Protein AF-A0A933FX70-F1 (afdb_monomer_lite)

Secondary structure (DSSP, 8-state):
-PPP-----------S-TTSSHHHHHHHHHHHHHHH-
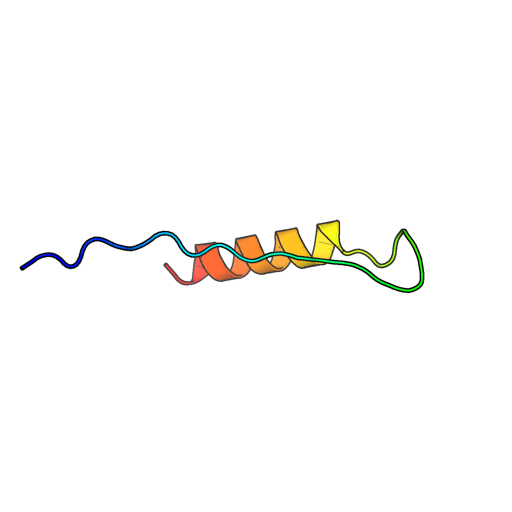
Structure (mmCIF, N/CA/C/O backbone):
data_AF-A0A933FX70-F1
#
_entry.id   AF-A0A933FX70-F1
#
loop_
_atom_site.group_PDB
_atom_site.id
_atom_site.type_symbol
_atom_site.label_atom_id
_atom_site.label_alt_id
_atom_site.label_comp_id
_atom_site.label_asym_id
_atom_site.label_entity_id
_atom_site.label_seq_id
_atom_site.pdbx_PDB_ins_code
_atom_site.Cartn_x
_atom_site.Cartn_y
_atom_site.Cartn_z
_atom_site.occupancy
_atom_site.B_iso_or_equiv
_atom_site.auth_seq_id
_atom_site.auth_comp_id
_atom_site.auth_asym_id
_atom_site.auth_atom_id
_atom_site.pdbx_PDB_model_num
ATOM 1 N N . MET A 1 1 ? -25.230 4.163 22.615 1.00 60.25 1 MET A N 1
ATOM 2 C CA . MET A 1 1 ? -24.815 3.039 21.736 1.00 60.25 1 MET A CA 1
ATOM 3 C C . MET A 1 1 ? -23.435 3.321 21.145 1.00 60.25 1 MET A C 1
ATOM 5 O O . MET A 1 1 ? -23.309 4.264 20.374 1.00 60.25 1 MET A O 1
ATOM 9 N N . LYS A 1 2 ? -22.393 2.544 21.481 1.00 61.78 2 LYS A N 1
ATOM 10 C CA . LYS A 1 2 ? -21.103 2.610 20.761 1.00 61.78 2 LYS A CA 1
ATOM 11 C C . LYS A 1 2 ? -21.285 1.959 19.384 1.00 61.78 2 LYS A C 1
ATOM 13 O O . LYS A 1 2 ? -21.559 0.763 19.320 1.00 61.78 2 LYS A O 1
ATOM 18 N N . ARG A 1 3 ? -21.134 2.711 18.284 1.00 76.81 3 ARG A N 1
ATOM 19 C CA . ARG A 1 3 ? -21.011 2.103 16.946 1.00 76.81 3 ARG A CA 1
ATOM 20 C C . ARG A 1 3 ? -19.751 1.235 16.944 1.00 76.81 3 ARG A C 1
ATOM 22 O O . ARG A 1 3 ? -18.662 1.745 17.198 1.00 76.81 3 ARG A O 1
ATOM 29 N N . ARG A 1 4 ? -19.886 -0.067 16.674 1.00 76.75 4 ARG A N 1
ATOM 30 C CA . ARG A 1 4 ? -18.724 -0.920 16.384 1.00 76.75 4 ARG A CA 1
ATOM 31 C C . ARG A 1 4 ? -18.054 -0.357 15.127 1.00 76.75 4 ARG A C 1
ATOM 33 O O . ARG A 1 4 ? -18.716 -0.223 14.099 1.00 76.75 4 ARG A O 1
ATOM 40 N N . ARG A 1 5 ? -16.774 0.024 15.210 1.00 79.75 5 ARG A N 1
ATOM 41 C CA . ARG A 1 5 ? -15.997 0.424 14.026 1.00 79.75 5 ARG A CA 1
ATOM 42 C C . ARG A 1 5 ? -15.840 -0.818 13.145 1.00 79.75 5 ARG A C 1
ATOM 44 O O . ARG A 1 5 ? -15.137 -1.749 13.520 1.00 79.75 5 ARG A O 1
ATOM 51 N N . GLN A 1 6 ? -16.540 -0.847 12.014 1.00 91.62 6 GLN A N 1
ATOM 52 C CA . GLN A 1 6 ? -16.331 -1.861 10.983 1.00 91.62 6 GLN A CA 1
ATOM 53 C C . GLN A 1 6 ? -14.959 -1.653 10.343 1.00 91.62 6 GLN A C 1
ATOM 55 O O . GLN A 1 6 ? -14.607 -0.528 9.978 1.00 91.62 6 GLN A O 1
ATOM 60 N N . VAL A 1 7 ? -14.203 -2.740 10.200 1.00 92.25 7 VAL A N 1
ATOM 61 C CA . VAL A 1 7 ? -12.946 -2.732 9.449 1.00 92.25 7 VAL A CA 1
ATOM 62 C C . VAL A 1 7 ? -13.267 -2.520 7.972 1.00 92.25 7 VAL A C 1
ATOM 64 O O . VAL A 1 7 ? -14.151 -3.175 7.423 1.00 92.25 7 VAL A O 1
ATOM 67 N N . LYS A 1 8 ? -12.554 -1.588 7.340 1.00 92.06 8 LYS A N 1
ATOM 68 C CA . LYS A 1 8 ? -12.654 -1.311 5.906 1.00 92.06 8 LYS A CA 1
ATOM 69 C C . LYS A 1 8 ? -11.391 -1.822 5.226 1.00 92.06 8 LYS A C 1
ATOM 71 O O . LYS A 1 8 ? -10.293 -1.488 5.662 1.00 92.06 8 LYS A O 1
ATOM 76 N N . TYR A 1 9 ? -11.556 -2.608 4.170 1.00 94.44 9 TYR A N 1
ATOM 77 C CA . TYR A 1 9 ? -10.452 -3.140 3.376 1.00 94.44 9 TYR A CA 1
ATOM 78 C C . TYR A 1 9 ? -10.294 -2.318 2.099 1.00 94.44 9 TYR A C 1
ATOM 80 O O . TYR A 1 9 ? -11.284 -1.962 1.462 1.00 94.44 9 TYR A O 1
ATOM 88 N N . ILE A 1 10 ? -9.049 -2.013 1.737 1.00 93.88 10 ILE A N 1
ATOM 89 C CA . ILE A 1 10 ? -8.700 -1.296 0.508 1.00 93.88 10 ILE A CA 1
ATOM 90 C C . ILE A 1 10 ? -7.778 -2.210 -0.293 1.00 93.88 10 ILE A C 1
ATOM 92 O O . ILE A 1 10 ? -6.694 -2.558 0.172 1.00 93.88 10 ILE A O 1
ATOM 96 N N . PHE A 1 11 ? -8.212 -2.602 -1.489 1.00 94.12 11 PHE A N 1
ATOM 97 C CA . PHE A 1 11 ? -7.419 -3.425 -2.397 1.00 94.12 11 PHE A CA 1
ATOM 98 C C . PHE A 1 11 ? -6.649 -2.525 -3.358 1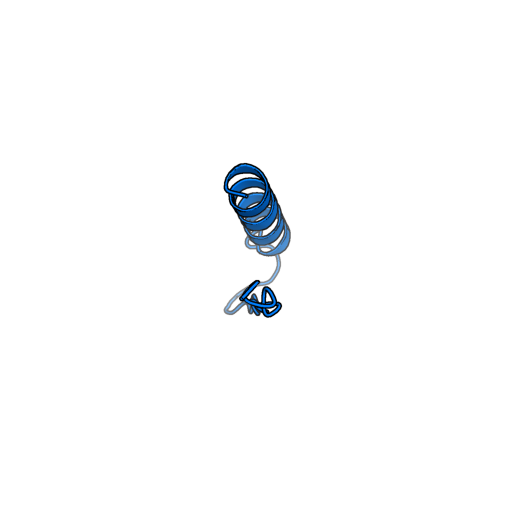.00 94.12 11 PHE A C 1
ATOM 100 O O . PHE A 1 11 ? -7.242 -1.735 -4.089 1.00 94.12 11 PHE A O 1
ATOM 107 N N . VAL A 1 12 ? -5.323 -2.650 -3.357 1.00 91.44 12 VAL A N 1
ATOM 108 C CA . VAL A 1 12 ? -4.444 -1.925 -4.278 1.00 91.44 12 VAL A CA 1
ATOM 109 C C . VAL A 1 12 ? -4.000 -2.896 -5.364 1.00 91.44 12 VAL A C 1
ATOM 111 O O . VAL A 1 12 ? -3.190 -3.787 -5.117 1.00 91.44 12 VAL A O 1
ATOM 114 N N . THR A 1 13 ? -4.543 -2.737 -6.568 1.00 91.62 13 THR A N 1
ATOM 115 C CA . THR A 1 13 ? -4.131 -3.486 -7.761 1.00 91.62 13 THR A CA 1
ATOM 116 C C . THR A 1 13 ? -3.164 -2.657 -8.607 1.00 91.62 13 THR A C 1
ATOM 118 O O . THR A 1 13 ? -2.929 -1.474 -8.357 1.00 91.62 13 THR A O 1
ATOM 121 N N . GLY A 1 14 ? -2.541 -3.285 -9.602 1.00 88.12 14 GLY A N 1
ATOM 122 C CA . GLY A 1 14 ? -1.576 -2.629 -10.473 1.00 88.12 14 GLY A CA 1
ATOM 123 C C . GLY A 1 14 ? -1.621 -3.140 -11.893 1.00 88.12 14 GLY A C 1
ATOM 124 O O . GLY A 1 14 ? -1.494 -4.343 -12.080 1.00 88.12 14 GLY A O 1
ATOM 125 N N . GLY A 1 15 ? -1.720 -2.236 -12.868 1.00 84.69 15 GLY A N 1
ATOM 126 C CA . GLY A 1 15 ? -1.690 -2.568 -14.294 1.00 84.69 15 GLY A CA 1
ATOM 127 C C . GLY A 1 15 ? -0.448 -2.046 -15.022 1.00 84.69 15 GLY A C 1
ATOM 128 O O . GLY A 1 15 ? 0.295 -1.217 -14.496 1.00 84.69 15 GLY A O 1
ATOM 129 N N . VAL A 1 16 ? -0.280 -2.516 -16.260 1.00 82.81 16 VAL A N 1
ATOM 130 C CA . VAL A 1 16 ? 0.742 -2.127 -17.252 1.00 82.81 16 VAL A CA 1
ATOM 131 C C . VAL A 1 16 ? 2.158 -2.623 -16.949 1.00 82.81 16 VAL A C 1
ATOM 133 O O . VAL A 1 16 ? 2.666 -3.461 -17.685 1.00 82.81 16 VAL A O 1
ATOM 136 N N . VAL A 1 17 ? 2.803 -2.150 -15.880 1.00 78.25 17 VAL A N 1
ATOM 137 C CA . VAL A 1 17 ? 4.199 -2.513 -15.580 1.00 78.25 17 VAL A CA 1
ATOM 138 C C . VAL A 1 17 ? 4.424 -2.732 -14.084 1.00 78.25 17 VAL A C 1
ATOM 140 O O . VAL A 1 17 ? 3.832 -2.078 -13.211 1.00 78.25 17 VAL A O 1
ATOM 143 N N . SER A 1 18 ? 5.298 -3.683 -13.760 1.00 75.62 18 SER A N 1
ATOM 144 C CA . SER A 1 18 ? 5.872 -3.822 -12.421 1.00 75.62 18 SER A CA 1
ATOM 145 C C . SER A 1 18 ? 6.802 -2.637 -12.106 1.00 75.62 18 SER A C 1
ATOM 147 O O . SER A 1 18 ? 7.322 -1.998 -13.011 1.00 75.62 18 SER A O 1
ATOM 149 N N . SER A 1 19 ? 6.985 -2.323 -10.816 1.00 78.88 19 SER A N 1
ATOM 150 C CA . SER A 1 19 ? 7.881 -1.257 -10.306 1.00 78.88 19 SER A CA 1
ATOM 151 C C . SER A 1 19 ? 7.408 0.208 -10.374 1.00 78.88 19 SER A C 1
ATOM 153 O O . SER A 1 19 ? 8.164 1.097 -10.008 1.00 78.88 19 SER A O 1
ATOM 155 N N . LEU A 1 20 ? 6.132 0.486 -10.673 1.00 79.62 20 LEU A N 1
ATOM 156 C CA . LEU A 1 20 ? 5.534 1.842 -10.597 1.00 79.62 20 LEU A CA 1
ATOM 157 C C . LEU A 1 20 ? 5.392 2.431 -9.173 1.00 79.62 20 LEU A C 1
ATOM 159 O O . LEU A 1 20 ? 4.712 3.430 -8.973 1.00 79.62 20 LEU A O 1
ATOM 163 N N . GLY A 1 21 ? 5.968 1.793 -8.154 1.00 87.44 21 GLY A N 1
ATOM 164 C CA . GLY A 1 21 ? 5.881 2.295 -6.780 1.00 87.44 21 GLY A CA 1
ATOM 165 C C . GLY A 1 21 ? 4.575 1.972 -6.047 1.00 87.44 21 GLY A C 1
ATOM 166 O O . GLY A 1 21 ? 4.313 2.569 -5.012 1.00 87.44 21 GLY A O 1
ATOM 167 N N . LYS A 1 22 ? 3.786 0.984 -6.497 1.00 91.94 22 LYS A N 1
ATOM 168 C CA . LYS A 1 22 ? 2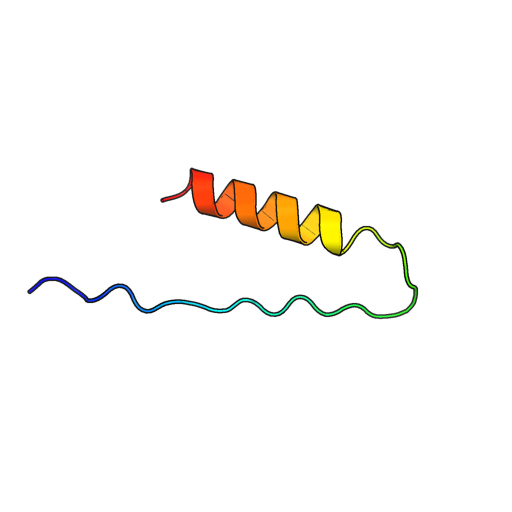.530 0.555 -5.835 1.00 91.94 22 LYS A CA 1
ATOM 169 C C . LYS A 1 22 ? 2.681 0.295 -4.332 1.00 91.94 22 LYS A C 1
ATOM 171 O O . LYS A 1 22 ? 1.823 0.692 -3.550 1.00 91.94 22 LYS A O 1
ATOM 176 N N . GLY A 1 23 ? 3.794 -0.325 -3.932 1.00 91.25 23 GLY A N 1
ATOM 177 C CA . GLY A 1 23 ? 4.128 -0.542 -2.522 1.00 91.25 23 GLY A CA 1
ATOM 178 C C . GLY A 1 23 ? 4.320 0.774 -1.767 1.00 91.25 23 GLY A C 1
ATOM 179 O O . GLY A 1 23 ? 3.683 0.983 -0.738 1.00 91.25 23 GLY A O 1
ATOM 180 N N . ILE A 1 24 ? 5.110 1.696 -2.325 1.00 93.69 24 ILE A N 1
ATOM 181 C CA . ILE A 1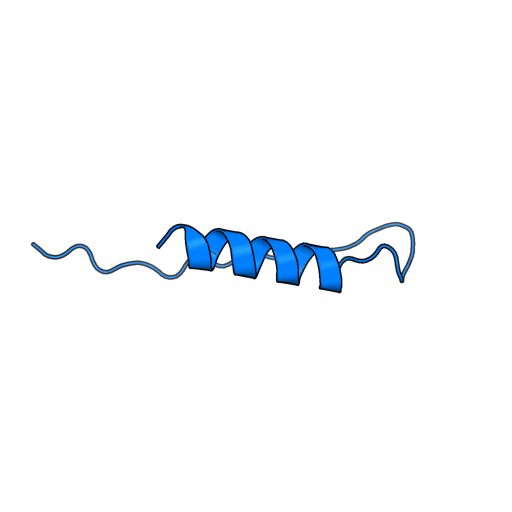 24 ? 5.369 3.021 -1.744 1.00 93.69 24 ILE A CA 1
ATOM 182 C C . ILE A 1 24 ? 4.060 3.807 -1.621 1.00 93.69 24 ILE A C 1
ATOM 184 O O . ILE A 1 24 ? 3.737 4.289 -0.541 1.00 93.69 24 ILE A O 1
ATOM 188 N N . THR A 1 25 ? 3.253 3.854 -2.683 1.00 93.31 25 THR A N 1
ATOM 189 C CA . THR A 1 25 ? 1.948 4.526 -2.670 1.00 93.31 25 THR A CA 1
ATOM 190 C C . THR A 1 25 ? 1.020 3.938 -1.606 1.00 93.31 25 THR A C 1
ATOM 192 O O . THR A 1 25 ? 0.417 4.691 -0.841 1.00 93.31 25 THR A O 1
ATOM 195 N N . SER A 1 26 ? 0.932 2.607 -1.495 1.00 94.56 26 SER A N 1
ATOM 196 C CA . SER A 1 26 ? 0.107 1.955 -0.469 1.00 94.56 26 SER A CA 1
ATOM 197 C C . SER A 1 26 ? 0.586 2.257 0.958 1.00 94.56 26 SER A C 1
ATOM 199 O O . SER A 1 26 ? -0.236 2.517 1.838 1.00 94.56 26 SER A O 1
ATOM 201 N N . ALA A 1 27 ? 1.903 2.316 1.179 1.00 95.38 27 ALA A N 1
ATOM 202 C CA . ALA A 1 27 ?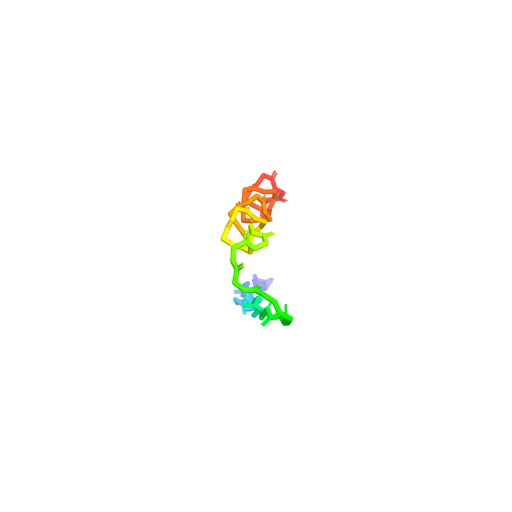 2.495 2.654 2.469 1.00 95.38 27 ALA A CA 1
ATOM 203 C C . ALA A 1 27 ? 2.225 4.118 2.853 1.00 95.38 27 ALA A C 1
ATOM 205 O O . ALA A 1 27 ? 1.830 4.397 3.986 1.00 95.38 27 ALA A O 1
ATOM 206 N N . SER A 1 28 ? 2.359 5.049 1.905 1.00 96.75 28 SER A N 1
ATOM 207 C CA . SER A 1 28 ? 2.031 6.464 2.112 1.00 96.75 28 SER A CA 1
ATOM 208 C C . SER A 1 28 ? 0.547 6.673 2.428 1.00 96.75 28 SER A C 1
ATOM 210 O O . SER A 1 28 ? 0.222 7.433 3.339 1.00 96.75 28 SER A O 1
ATOM 212 N N . ILE A 1 29 ? -0.363 5.968 1.743 1.00 95.44 29 ILE A N 1
ATOM 213 C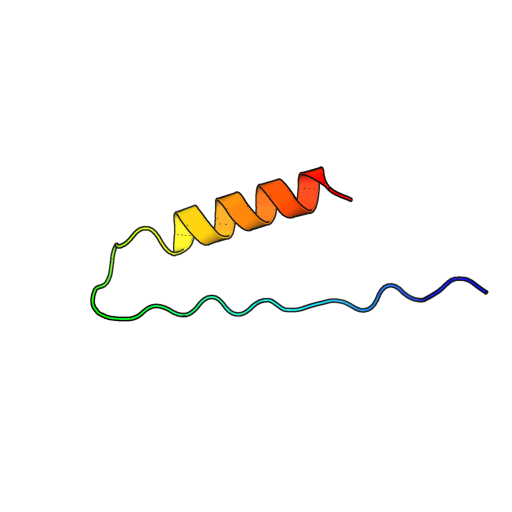 CA . ILE A 1 29 ? -1.802 6.003 2.060 1.00 95.44 29 ILE A CA 1
ATOM 214 C C . ILE A 1 29 ? -2.055 5.470 3.475 1.00 95.44 29 ILE A C 1
ATOM 216 O O . ILE A 1 29 ? -2.792 6.093 4.238 1.00 95.44 29 ILE A O 1
ATOM 220 N N . GLY A 1 30 ? -1.417 4.360 3.858 1.00 95.44 30 GLY A N 1
ATOM 221 C CA . GLY A 1 30 ? -1.513 3.814 5.213 1.00 95.44 30 GLY A CA 1
ATOM 222 C C . GLY A 1 30 ? -1.054 4.807 6.286 1.00 95.44 30 GLY A C 1
ATOM 223 O O . GLY A 1 30 ? -1.734 4.978 7.299 1.00 95.44 30 GLY A O 1
ATOM 224 N N . LEU A 1 31 ? 0.051 5.518 6.037 1.00 96.75 31 LEU A N 1
ATOM 225 C CA . LEU A 1 31 ? 0.538 6.581 6.916 1.00 96.75 31 LEU A CA 1
ATOM 226 C C . LEU A 1 31 ? -0.486 7.717 7.045 1.00 96.75 31 LEU A C 1
ATOM 228 O O . LEU A 1 31 ? -0.806 8.120 8.161 1.00 96.75 31 LEU A O 1
ATOM 232 N N . LEU A 1 32 ? -1.042 8.201 5.932 1.00 96.50 32 LEU A N 1
ATOM 233 C CA . LEU A 1 32 ? -2.048 9.268 5.943 1.00 96.50 32 LEU A CA 1
ATOM 234 C C . LEU A 1 32 ? -3.325 8.864 6.689 1.00 96.50 32 LEU A C 1
ATOM 236 O O . LEU A 1 32 ? -3.862 9.666 7.450 1.00 96.50 32 LEU A O 1
ATOM 240 N N . LEU A 1 33 ? -3.805 7.631 6.505 1.00 95.31 33 LEU A N 1
ATOM 241 C CA . LEU A 1 33 ? -4.975 7.122 7.225 1.00 95.31 33 LEU A CA 1
ATOM 242 C C . LEU A 1 33 ? -4.700 7.016 8.726 1.00 95.31 33 LEU A C 1
ATOM 244 O O . LEU A 1 33 ? -5.519 7.464 9.522 1.00 95.31 33 LEU A O 1
ATOM 248 N N . LYS A 1 34 ? -3.519 6.520 9.114 1.00 93.38 34 LYS A N 1
ATOM 249 C CA . LYS A 1 34 ? -3.091 6.478 10.518 1.00 93.38 34 LYS A CA 1
ATOM 250 C C . LYS A 1 34 ? -3.050 7.872 11.147 1.00 93.38 34 LYS A C 1
ATOM 252 O O . LYS A 1 34 ? -3.454 8.030 12.294 1.00 93.38 34 LYS A O 1
ATOM 257 N N . LEU A 1 35 ? -2.589 8.876 10.401 1.00 96.88 35 LEU A N 1
ATOM 258 C CA . LEU A 1 35 ? -2.553 10.268 10.857 1.00 96.88 35 LEU A CA 1
ATOM 259 C C . LEU A 1 35 ? -3.951 10.897 10.999 1.00 96.88 35 LEU A C 1
ATOM 261 O O . LEU A 1 35 ? -4.083 11.897 11.700 1.00 96.88 35 LEU A O 1
ATOM 265 N N . ARG A 1 36 ? -4.993 10.338 10.363 1.00 91.19 36 ARG A N 1
ATOM 266 C CA . ARG A 1 36 ? -6.370 10.865 10.410 1.00 91.19 36 ARG A CA 1
ATOM 267 C C . ARG A 1 36 ? -7.314 10.184 11.421 1.00 91.19 36 ARG A C 1
ATOM 269 O O . ARG A 1 36 ? -8.433 10.674 11.568 1.00 91.19 36 ARG A O 1
ATOM 276 N N . GLY A 1 37 ? -6.880 9.151 12.155 1.00 71.06 37 GLY A N 1
ATOM 277 C CA . GLY A 1 37 ? -7.621 8.532 13.284 1.00 71.06 37 GLY A CA 1
ATOM 278 C C . GLY A 1 37 ? -8.549 7.364 12.930 1.00 71.06 37 GLY A C 1
ATOM 279 O O . GLY A 1 37 ? -9.537 7.126 13.683 1.00 71.06 37 GLY A O 1
#

Radius of gyration: 13.95 Å; chains: 1; bounding box: 33×15×39 Å

pLDDT: mean 87.6, std 9.55, range [60.25, 96.88]

Foldseek 3Di:
DDDDPDDDDDDQDDDDDPPPCSVVVVVVVVVVVVVVD

Sequence (37 aa):
MKRRRQVKYIFVTGGVVSSLGKGITSASIGLLLKLRG